Protein AF-A0A397ZTM5-F1 (afdb_monomer_lite)

Secondary structure (DSSP, 8-state):
-HHHHHHHHHHHHHHHHTT-SEEEEEES-HHHHHHHHTSS---S--HHHHHHHHHHTTSSEEEEEE--GGG-HHHHHHHHHHHHHHHTT-

Structure (mmCIF, N/CA/C/O backbone):
data_AF-A0A397ZTM5-F1
#
_entry.id   AF-A0A397ZTM5-F1
#
loop_
_atom_site.group_PDB
_atom_site.id
_atom_site.type_symbol
_atom_site.label_atom_id
_atom_site.label_alt_id
_atom_site.label_comp_id
_atom_site.label_asym_id
_atom_site.label_entity_id
_atom_site.label_seq_id
_atom_site.pdbx_PDB_ins_code
_atom_site.Cartn_x
_atom_site.Cartn_y
_atom_site.Cartn_z
_atom_site.occupancy
_atom_site.B_iso_or_equiv
_atom_site.auth_seq_id
_atom_site.auth_comp_id
_atom_site.auth_asym_id
_atom_site.auth_atom_id
_atom_site.pdbx_PDB_model_num
ATOM 1 N N . MET A 1 1 ? 10.356 8.398 -4.199 1.00 57.81 1 MET A N 1
ATOM 2 C CA . MET A 1 1 ? 9.581 7.567 -3.251 1.00 57.81 1 MET A CA 1
ATOM 3 C C . MET A 1 1 ? 8.428 8.331 -2.607 1.00 57.81 1 MET A C 1
ATOM 5 O O . MET A 1 1 ? 7.324 7.809 -2.631 1.00 57.81 1 MET A O 1
ATOM 9 N N . ALA A 1 2 ? 8.637 9.555 -2.097 1.00 66.38 2 ALA A N 1
ATOM 10 C CA . ALA A 1 2 ? 7.598 10.329 -1.396 1.00 66.38 2 ALA A CA 1
ATOM 11 C C . ALA A 1 2 ? 6.253 10.442 -2.151 1.00 66.38 2 ALA A C 1
ATOM 13 O O . ALA A 1 2 ? 5.207 10.150 -1.581 1.00 66.38 2 ALA A O 1
ATOM 14 N N . TYR A 1 3 ? 6.274 10.772 -3.447 1.00 73.25 3 TYR A N 1
ATOM 15 C CA . TYR A 1 3 ? 5.051 10.922 -4.248 1.00 73.25 3 TYR A CA 1
ATOM 16 C C . TYR A 1 3 ? 4.294 9.603 -4.491 1.00 73.25 3 TYR A C 1
ATOM 18 O O . TYR A 1 3 ? 3.068 9.584 -4.485 1.00 73.25 3 TYR A O 1
ATOM 26 N N . GLN A 1 4 ? 5.006 8.482 -4.652 1.00 75.50 4 GLN A N 1
ATOM 27 C CA . GLN A 1 4 ? 4.381 7.164 -4.821 1.00 75.50 4 GLN A CA 1
ATOM 28 C C . GLN A 1 4 ? 3.709 6.715 -3.521 1.00 75.50 4 GLN A C 1
ATOM 30 O O . GLN A 1 4 ? 2.607 6.177 -3.543 1.00 75.50 4 GLN A O 1
ATOM 35 N N . ALA A 1 5 ? 4.354 6.972 -2.381 1.00 78.38 5 ALA A N 1
ATOM 36 C CA . ALA A 1 5 ? 3.771 6.691 -1.077 1.00 78.38 5 ALA A CA 1
ATOM 37 C C . ALA A 1 5 ? 2.530 7.569 -0.828 1.00 78.38 5 ALA A C 1
ATOM 39 O O . ALA A 1 5 ? 1.501 7.069 -0.385 1.00 78.38 5 ALA A O 1
ATOM 40 N N . LEU A 1 6 ? 2.569 8.850 -1.204 1.00 79.38 6 LEU A N 1
ATOM 41 C CA . LEU A 1 6 ? 1.399 9.723 -1.110 1.00 79.38 6 LEU A CA 1
ATOM 42 C C . LEU A 1 6 ? 0.238 9.229 -1.988 1.00 79.38 6 LEU A C 1
ATOM 44 O O . LEU A 1 6 ? -0.896 9.194 -1.523 1.00 79.38 6 LEU A O 1
ATOM 48 N N . ALA A 1 7 ? 0.518 8.763 -3.209 1.00 82.69 7 ALA A N 1
ATOM 49 C CA . ALA A 1 7 ? -0.497 8.159 -4.072 1.00 82.69 7 ALA A CA 1
ATOM 50 C C . ALA A 1 7 ? -1.152 6.925 -3.420 1.00 82.69 7 ALA A C 1
ATOM 52 O O . ALA A 1 7 ? -2.374 6.788 -3.442 1.00 82.69 7 ALA A O 1
ATOM 53 N N . VAL A 1 8 ? -0.358 6.063 -2.772 1.00 82.94 8 VAL A N 1
ATOM 54 C CA . VAL A 1 8 ? -0.861 4.910 -2.004 1.00 82.94 8 VAL A CA 1
ATOM 55 C C . VAL A 1 8 ? -1.726 5.353 -0.822 1.00 82.94 8 VAL A C 1
ATOM 57 O O . VAL A 1 8 ? -2.802 4.794 -0.617 1.00 82.94 8 VAL A O 1
ATOM 60 N N . LYS A 1 9 ? -1.304 6.380 -0.073 1.00 85.19 9 LYS A N 1
ATOM 61 C CA . LYS A 1 9 ? -2.092 6.960 1.026 1.00 85.19 9 LYS A CA 1
ATOM 62 C C . LYS A 1 9 ? -3.447 7.473 0.532 1.00 85.19 9 LYS A C 1
ATOM 64 O O . LYS A 1 9 ? -4.467 7.158 1.138 1.00 85.19 9 LYS A O 1
ATOM 69 N N . THR A 1 10 ? -3.472 8.223 -0.568 1.00 83.81 10 THR A N 1
ATOM 70 C CA . THR A 1 10 ? -4.715 8.743 -1.153 1.00 83.81 10 THR A CA 1
ATOM 71 C C . THR A 1 10 ? -5.622 7.613 -1.632 1.00 83.81 10 THR A C 1
ATOM 73 O O . THR A 1 10 ? -6.815 7.631 -1.346 1.00 83.81 10 THR A O 1
ATOM 76 N N . ALA A 1 11 ? -5.067 6.588 -2.285 1.00 85.38 11 ALA A N 1
ATOM 77 C CA . ALA A 1 11 ? -5.836 5.419 -2.709 1.00 85.38 11 ALA A CA 1
ATOM 78 C C . ALA A 1 11 ? -6.465 4.675 -1.518 1.00 85.38 11 ALA A C 1
ATOM 80 O O . ALA A 1 11 ? -7.625 4.275 -1.586 1.00 85.38 1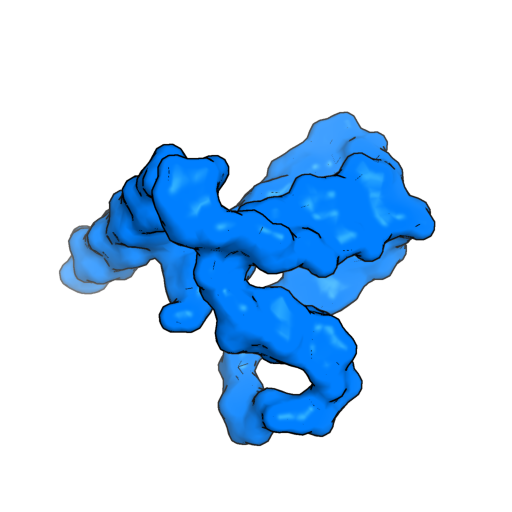1 ALA A O 1
ATOM 81 N N . LEU A 1 12 ? -5.728 4.527 -0.412 1.00 85.81 12 LEU A N 1
ATOM 82 C CA . LEU A 1 12 ? -6.252 3.944 0.825 1.00 85.81 12 LEU A CA 1
ATOM 83 C C . LEU A 1 12 ? -7.354 4.811 1.437 1.00 85.81 12 LEU A C 1
ATOM 85 O O . LEU A 1 12 ? -8.393 4.280 1.811 1.00 85.81 12 LEU A O 1
ATOM 89 N N . LEU A 1 13 ? -7.167 6.130 1.510 1.00 87.50 13 LEU A N 1
ATOM 90 C CA . LEU A 1 13 ? -8.189 7.048 2.023 1.00 87.50 13 LEU A CA 1
ATOM 91 C C . LEU A 1 13 ? -9.484 6.966 1.215 1.00 87.50 13 LEU A C 1
ATOM 93 O O . LEU A 1 13 ? -10.555 6.814 1.798 1.00 87.50 13 LEU A O 1
ATOM 97 N N . GLU A 1 14 ? -9.397 7.012 -0.112 1.00 86.50 14 GLU A N 1
ATOM 98 C CA . GLU A 1 14 ? -10.569 6.877 -0.978 1.00 86.50 14 GLU A CA 1
ATOM 99 C C . GLU A 1 14 ? -11.226 5.503 -0.829 1.00 86.50 14 GLU A C 1
ATOM 101 O O . GLU A 1 14 ? -12.446 5.413 -0.719 1.00 86.50 14 GLU A O 1
ATOM 106 N N . ALA A 1 15 ? -10.442 4.430 -0.713 1.00 86.69 15 ALA A N 1
ATOM 107 C CA . ALA A 1 15 ? -10.981 3.097 -0.472 1.00 86.69 15 ALA A CA 1
ATOM 108 C C . ALA A 1 15 ? -11.711 2.989 0.883 1.00 86.69 15 ALA A C 1
ATOM 110 O O . ALA A 1 15 ? -12.783 2.382 0.944 1.00 86.69 15 ALA A O 1
ATOM 111 N N . VAL A 1 16 ? -11.196 3.627 1.943 1.00 86.88 16 VAL A N 1
ATOM 112 C CA . VAL A 1 16 ? -11.900 3.743 3.234 1.00 86.88 16 VAL A CA 1
ATOM 113 C C . VAL A 1 16 ? -13.197 4.538 3.068 1.00 86.88 16 VAL A C 1
ATOM 115 O O . VAL A 1 16 ? -14.239 4.099 3.550 1.00 86.88 16 VAL A O 1
ATOM 118 N N . ARG A 1 17 ? -13.170 5.674 2.355 1.00 87.44 17 ARG A N 1
ATOM 119 C CA . ARG A 1 17 ? -14.367 6.495 2.083 1.00 87.44 17 ARG A CA 1
ATOM 120 C C . ARG A 1 17 ? -15.435 5.729 1.305 1.00 87.44 17 ARG A C 1
ATOM 122 O O . ARG A 1 17 ? -16.620 5.909 1.564 1.00 87.44 17 ARG A O 1
ATOM 129 N N . MET A 1 18 ? -15.023 4.857 0.389 1.00 86.81 18 MET A N 1
ATOM 130 C CA . MET A 1 18 ? -15.907 3.970 -0.370 1.00 86.81 18 MET A CA 1
ATOM 131 C C . MET A 1 18 ? -16.413 2.771 0.452 1.00 86.81 18 MET A C 1
ATOM 133 O O . MET A 1 18 ? -17.233 1.998 -0.040 1.00 86.81 18 MET A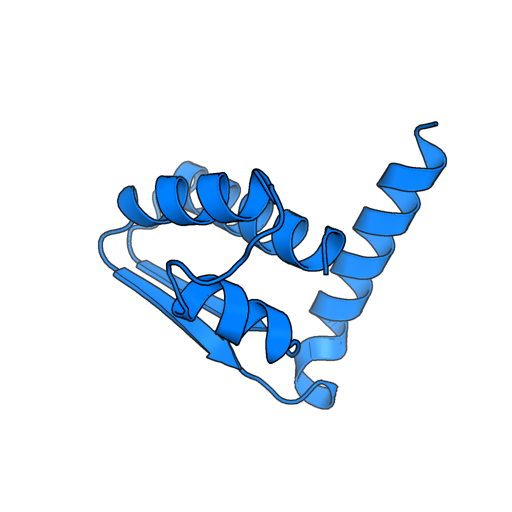 O 1
ATOM 137 N N . GLY A 1 19 ? -15.941 2.589 1.691 1.00 87.31 19 GLY A N 1
ATOM 138 C CA . GLY A 1 19 ? -16.325 1.469 2.553 1.00 87.31 19 GLY A CA 1
ATOM 139 C C . GLY A 1 19 ? -15.734 0.125 2.121 1.00 87.31 19 GLY A C 1
ATOM 140 O O . GLY A 1 19 ? -16.245 -0.929 2.508 1.00 87.31 19 GLY A O 1
ATOM 141 N N . LEU A 1 20 ? -14.668 0.137 1.314 1.00 87.31 20 LEU A N 1
ATOM 142 C CA . LEU A 1 20 ? -13.991 -1.081 0.888 1.00 87.31 20 LEU A CA 1
ATOM 143 C C . LEU A 1 20 ? -13.297 -1.725 2.087 1.00 87.31 20 LEU A C 1
ATOM 145 O O . LEU A 1 20 ? -12.552 -1.081 2.817 1.00 87.31 20 LEU A O 1
ATOM 149 N N . ARG A 1 21 ? -13.516 -3.027 2.274 1.00 85.94 21 ARG A N 1
ATOM 150 C CA . ARG A 1 21 ? -12.874 -3.798 3.352 1.00 85.94 21 ARG A CA 1
ATOM 151 C C . ARG A 1 21 ? -11.644 -4.562 2.896 1.00 85.94 21 ARG A C 1
ATOM 153 O O . ARG A 1 21 ? -10.870 -5.027 3.727 1.00 85.94 21 ARG A O 1
ATOM 160 N N . THR A 1 22 ? -11.464 -4.695 1.588 1.00 86.06 22 THR A N 1
ATOM 161 C CA . THR A 1 22 ? -10.347 -5.423 0.996 1.00 86.06 22 THR A CA 1
ATOM 162 C C . THR A 1 22 ? -9.741 -4.627 -0.143 1.00 86.06 22 THR A C 1
ATOM 164 O O . THR A 1 22 ? -10.474 -4.193 -1.031 1.00 86.06 22 THR A O 1
ATOM 167 N N . LEU A 1 23 ? -8.419 -4.473 -0.151 1.00 86.56 23 LEU A N 1
ATOM 168 C CA . LEU A 1 23 ? -7.722 -3.713 -1.185 1.00 86.56 23 LEU A CA 1
ATOM 169 C C . LEU A 1 23 ? -6.423 -4.407 -1.602 1.00 86.56 23 LEU A C 1
ATOM 171 O O . LEU A 1 23 ? -5.668 -4.906 -0.772 1.00 86.56 23 LEU A O 1
ATOM 175 N N . THR A 1 24 ? -6.140 -4.427 -2.904 1.00 85.88 24 THR A N 1
ATOM 176 C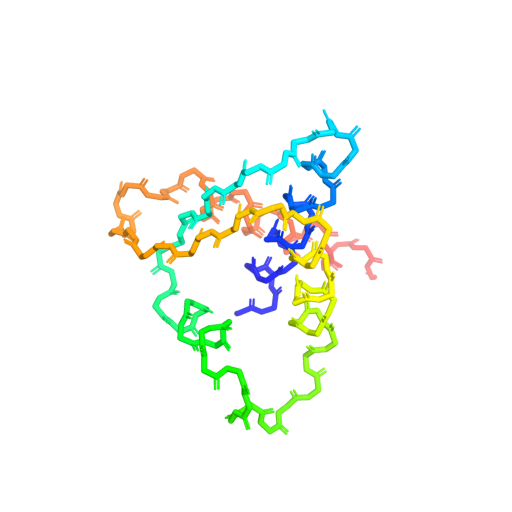 CA . THR A 1 24 ? -4.823 -4.820 -3.422 1.00 85.88 24 THR A CA 1
ATOM 177 C C . THR A 1 24 ? -4.205 -3.641 -4.150 1.00 85.88 24 THR A C 1
ATOM 179 O O . THR A 1 24 ? -4.770 -3.155 -5.125 1.00 85.88 24 THR A O 1
ATOM 182 N N . ILE A 1 25 ? -3.029 -3.219 -3.702 1.00 82.94 25 ILE A N 1
ATOM 183 C CA . ILE A 1 25 ? -2.268 -2.133 -4.306 1.00 82.94 25 ILE A CA 1
ATOM 184 C C . ILE A 1 25 ? -1.124 -2.729 -5.115 1.00 82.94 25 ILE A C 1
ATOM 186 O O . ILE A 1 25 ? -0.331 -3.526 -4.609 1.00 82.94 25 ILE A O 1
ATOM 190 N N . TRP A 1 26 ? -1.045 -2.326 -6.378 1.00 82.19 26 TRP A N 1
ATOM 191 C CA . TRP A 1 26 ? 0.019 -2.715 -7.291 1.00 82.19 26 TRP A CA 1
ATOM 192 C C . TRP A 1 26 ? 0.970 -1.537 -7.482 1.00 82.19 26 TRP A C 1
ATOM 194 O O . TRP A 1 26 ? 0.534 -0.425 -7.767 1.00 82.19 26 TRP A O 1
ATOM 204 N N . SER A 1 27 ? 2.265 -1.771 -7.294 1.00 79.50 27 SER A N 1
ATOM 205 C CA . SER A 1 27 ? 3.303 -0.759 -7.496 1.00 79.50 27 SER A CA 1
ATOM 206 C C . SER A 1 27 ? 4.451 -1.343 -8.301 1.00 79.50 27 SER A C 1
ATOM 208 O O . SER A 1 27 ? 4.838 -2.491 -8.107 1.00 79.50 27 SER A O 1
ATOM 210 N N . ASP A 1 28 ? 5.022 -0.549 -9.192 1.00 79.38 28 ASP A N 1
ATOM 211 C CA . ASP A 1 28 ? 6.248 -0.870 -9.923 1.00 79.38 28 ASP A CA 1
ATOM 212 C C . ASP A 1 28 ? 7.520 -0.508 -9.157 1.00 79.38 28 ASP A C 1
ATOM 214 O O . ASP A 1 28 ? 8.630 -0.824 -9.583 1.00 79.38 28 ASP A O 1
ATOM 218 N N . SER A 1 29 ? 7.373 0.124 -7.993 1.00 76.12 29 SER A N 1
ATOM 219 C CA . SER A 1 29 ? 8.489 0.463 -7.125 1.00 76.12 29 SER A CA 1
ATOM 220 C C . SER A 1 29 ? 8.723 -0.643 -6.108 1.00 76.12 29 SER A C 1
ATOM 222 O O . SER A 1 29 ? 8.080 -0.711 -5.056 1.00 76.12 29 SER A O 1
ATOM 224 N N . GLN A 1 30 ? 9.691 -1.512 -6.397 1.00 75.88 30 GLN A N 1
ATOM 225 C CA . GLN A 1 30 ? 10.087 -2.565 -5.466 1.00 75.88 30 GLN A CA 1
ATOM 226 C C . GLN A 1 30 ? 10.596 -1.989 -4.137 1.00 75.88 30 GLN A C 1
ATOM 228 O O . GLN A 1 30 ? 10.334 -2.569 -3.085 1.00 75.88 30 GLN A O 1
ATOM 233 N N . SER A 1 31 ? 11.230 -0.812 -4.153 1.00 76.12 31 SER A N 1
ATOM 234 C CA . SER A 1 31 ? 11.618 -0.089 -2.937 1.00 76.12 31 SER A CA 1
ATOM 235 C C . SER A 1 31 ? 10.412 0.319 -2.091 1.00 76.12 31 SER A C 1
ATOM 237 O O . SER A 1 31 ? 10.475 0.184 -0.876 1.00 76.12 31 SER A O 1
ATOM 239 N N . LEU A 1 32 ? 9.306 0.767 -2.703 1.00 77.19 32 LEU A N 1
ATOM 240 C CA . LEU A 1 32 ? 8.075 1.112 -1.982 1.00 77.19 32 LEU A CA 1
ATOM 241 C C . LEU A 1 32 ? 7.411 -0.129 -1.377 1.00 77.19 32 LEU A C 1
ATOM 243 O O . LEU A 1 32 ? 7.042 -0.120 -0.206 1.00 77.19 32 LEU A O 1
ATOM 247 N N . ILE A 1 33 ? 7.294 -1.209 -2.155 1.00 81.00 33 ILE A N 1
ATOM 248 C CA . ILE A 1 33 ? 6.735 -2.478 -1.669 1.00 81.00 33 ILE A CA 1
ATOM 249 C C . ILE A 1 33 ? 7.577 -3.012 -0.510 1.00 81.00 33 ILE A C 1
ATOM 251 O O . ILE A 1 33 ? 7.036 -3.399 0.523 1.00 81.00 33 ILE A O 1
ATOM 255 N N . THR A 1 34 ? 8.902 -2.971 -0.651 1.00 77.94 34 THR A N 1
ATOM 256 C CA . THR A 1 34 ? 9.832 -3.383 0.404 1.00 77.94 34 THR A CA 1
ATOM 257 C C . THR A 1 34 ? 9.697 -2.475 1.617 1.00 77.94 34 THR A C 1
ATOM 259 O O . THR A 1 34 ? 9.652 -2.976 2.729 1.00 77.94 34 THR A O 1
ATOM 262 N N . ALA A 1 35 ? 9.559 -1.163 1.429 1.00 76.81 35 ALA A N 1
ATOM 263 C CA . ALA A 1 35 ? 9.393 -0.213 2.519 1.00 76.81 35 ALA A CA 1
ATOM 264 C C . ALA A 1 35 ? 8.126 -0.487 3.350 1.00 76.81 35 ALA A C 1
ATOM 266 O O . ALA A 1 35 ? 8.198 -0.590 4.571 1.00 76.81 35 ALA A O 1
ATOM 267 N N . ILE A 1 36 ? 6.985 -0.687 2.687 1.00 76.44 36 ILE A N 1
ATOM 268 C CA . ILE A 1 36 ? 5.708 -0.995 3.348 1.00 76.44 36 ILE A CA 1
ATOM 269 C C . ILE A 1 36 ? 5.755 -2.375 4.025 1.00 76.44 36 ILE A C 1
ATOM 271 O O . ILE A 1 36 ? 5.241 -2.558 5.127 1.00 76.44 36 ILE A O 1
ATOM 275 N N . THR A 1 37 ? 6.399 -3.357 3.388 1.00 74.94 37 THR A N 1
ATOM 276 C CA . THR A 1 37 ? 6.454 -4.741 3.892 1.00 74.94 37 THR A CA 1
ATOM 277 C C . THR A 1 37 ? 7.486 -4.922 5.012 1.00 74.94 37 THR A C 1
ATOM 279 O O . THR A 1 37 ? 7.303 -5.762 5.887 1.00 74.94 37 THR A O 1
ATOM 282 N N . SER A 1 38 ? 8.562 -4.131 5.018 1.00 69.69 38 SER A N 1
ATOM 283 C CA . SER A 1 38 ? 9.699 -4.256 5.945 1.00 69.69 38 SER A CA 1
ATOM 284 C C . SER A 1 38 ? 9.399 -3.775 7.375 1.00 69.69 38 SER A C 1
ATOM 286 O O . SER A 1 38 ? 10.233 -3.977 8.252 1.00 69.69 38 SER A O 1
ATOM 288 N N . ARG A 1 39 ? 8.224 -3.166 7.629 1.00 62.00 39 ARG A N 1
ATOM 289 C CA . ARG A 1 39 ? 7.612 -2.892 8.956 1.00 62.00 39 ARG A CA 1
ATOM 290 C C . ARG A 1 39 ? 8.575 -2.569 10.125 1.00 62.00 39 ARG A C 1
ATOM 292 O O . ARG A 1 39 ? 8.343 -3.005 11.248 1.00 62.00 39 ARG A O 1
ATOM 299 N N . GLY A 1 40 ? 9.659 -1.813 9.908 1.00 52.97 40 GLY A N 1
ATOM 300 C CA . GLY A 1 40 ? 10.569 -1.478 11.019 1.00 52.97 40 GLY A CA 1
ATOM 301 C C . GLY A 1 40 ? 12.034 -1.168 10.712 1.00 52.97 40 GLY A C 1
ATOM 302 O O . GLY A 1 40 ? 12.795 -0.955 11.650 1.00 52.97 40 GLY A O 1
ATOM 303 N N . ARG A 1 41 ? 12.476 -1.124 9.448 1.00 50.06 41 ARG A N 1
ATOM 304 C CA . ARG A 1 41 ? 13.874 -0.768 9.100 1.00 50.06 41 ARG A CA 1
ATOM 305 C C . ARG A 1 41 ? 14.009 0.472 8.223 1.00 50.06 41 ARG A C 1
ATOM 307 O O . ARG A 1 41 ? 14.898 0.538 7.380 1.00 50.06 41 ARG A O 1
ATOM 314 N N . ILE A 1 42 ? 13.121 1.445 8.388 1.00 53.25 42 ILE A N 1
ATOM 315 C CA . ILE A 1 42 ? 13.233 2.715 7.669 1.00 53.25 42 ILE A CA 1
ATOM 316 C C . ILE A 1 42 ? 13.523 3.785 8.704 1.00 53.25 42 ILE A C 1
ATOM 318 O O . ILE A 1 42 ? 12.657 4.185 9.470 1.00 53.25 42 ILE A O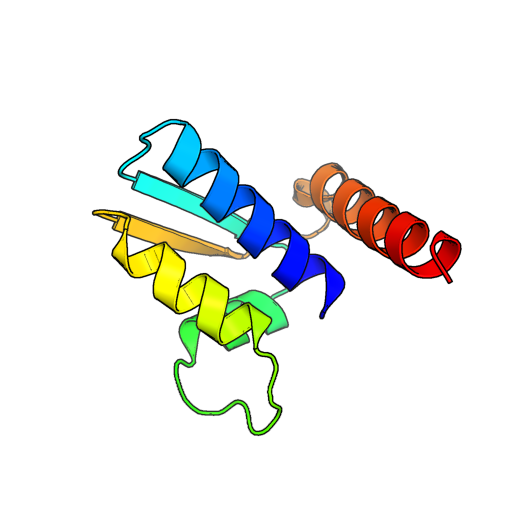 1
ATOM 322 N N . THR A 1 43 ? 14.787 4.185 8.749 1.00 45.41 43 THR A N 1
ATOM 323 C CA . THR A 1 43 ? 15.365 5.182 9.657 1.00 45.41 43 THR A CA 1
ATOM 324 C C . THR A 1 43 ? 15.020 6.626 9.283 1.00 45.41 43 THR A C 1
ATOM 326 O O . THR A 1 43 ? 15.529 7.548 9.908 1.00 45.41 43 THR A O 1
ATOM 329 N N . GLU A 1 44 ? 14.161 6.844 8.284 1.00 48.19 44 GLU A N 1
ATOM 330 C CA . GLU A 1 44 ? 13.689 8.176 7.903 1.00 48.19 44 GLU A CA 1
ATOM 331 C C . GLU A 1 44 ? 12.221 8.371 8.308 1.00 48.19 44 GLU A C 1
ATOM 333 O O . GLU A 1 44 ? 11.412 7.453 8.136 1.00 48.19 44 GLU A O 1
ATOM 338 N N . PRO A 1 45 ? 11.845 9.563 8.806 1.00 52.88 45 PRO A N 1
ATOM 339 C CA . PRO A 1 45 ? 10.500 9.868 9.273 1.00 52.88 45 PRO A CA 1
ATOM 340 C C . PRO A 1 45 ? 9.568 10.105 8.079 1.00 52.88 45 PRO A C 1
ATOM 342 O O . PRO A 1 45 ? 9.048 11.199 7.870 1.00 52.88 45 PRO A O 1
ATOM 345 N N . PHE A 1 46 ? 9.331 9.083 7.260 1.00 65.06 46 PHE A N 1
ATOM 346 C CA . PHE A 1 46 ? 8.247 9.130 6.289 1.00 65.06 46 PHE A CA 1
ATOM 347 C C . PHE A 1 46 ? 6.931 8.930 7.039 1.00 65.06 46 PHE A C 1
ATOM 349 O O . PHE A 1 46 ? 6.386 7.830 7.059 1.00 65.06 46 PHE A O 1
ATOM 356 N N . GLY A 1 47 ? 6.400 10.003 7.637 1.00 69.19 47 GLY A N 1
ATOM 357 C CA . GLY A 1 47 ? 5.083 10.000 8.293 1.00 69.19 47 GLY A CA 1
ATOM 358 C C . GLY A 1 47 ? 3.978 9.430 7.395 1.00 69.19 47 GLY A C 1
ATOM 359 O O . GLY A 1 47 ? 3.087 8.741 7.868 1.00 69.19 47 GLY A O 1
ATOM 360 N N . VAL A 1 48 ? 4.118 9.575 6.073 1.00 74.94 48 VAL A N 1
ATOM 361 C CA . VAL A 1 48 ? 3.241 8.936 5.082 1.00 74.94 48 VAL A CA 1
ATOM 362 C C . VAL A 1 48 ? 3.231 7.402 5.163 1.00 74.94 48 VAL A C 1
ATOM 364 O O . VAL A 1 48 ? 2.173 6.817 4.968 1.00 74.94 48 VAL A O 1
ATOM 367 N N . LEU A 1 49 ? 4.355 6.728 5.433 1.00 76.44 49 LEU A N 1
ATOM 368 C CA . LEU A 1 49 ? 4.371 5.262 5.571 1.00 76.44 49 LEU A CA 1
ATOM 369 C C . LEU A 1 49 ? 3.654 4.816 6.848 1.00 76.44 49 LEU A C 1
ATOM 371 O O . LEU A 1 49 ? 2.920 3.832 6.815 1.00 76.44 49 LEU A O 1
ATOM 375 N N . TYR A 1 50 ? 3.818 5.574 7.934 1.00 77.62 50 TYR A N 1
ATOM 376 C CA . TYR A 1 50 ? 3.083 5.348 9.176 1.00 77.62 50 TYR A CA 1
ATOM 377 C C . TYR A 1 50 ? 1.576 5.570 8.982 1.00 77.62 50 TYR A C 1
ATOM 379 O O . TYR A 1 50 ? 0.769 4.741 9.394 1.00 77.62 50 TYR A O 1
ATOM 387 N N . ASP A 1 51 ? 1.187 6.633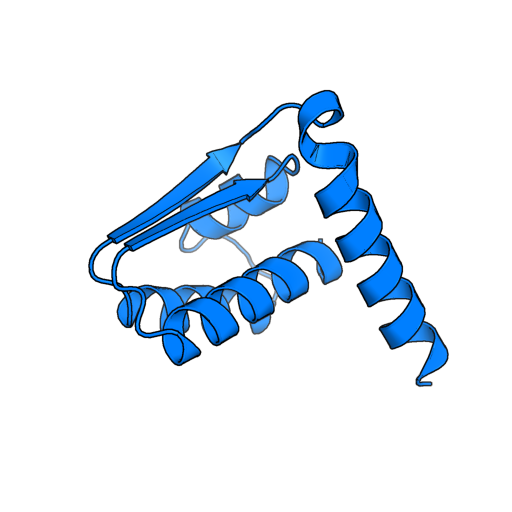 8.273 1.00 80.69 51 ASP A N 1
ATOM 388 C CA . ASP A 1 51 ? -0.210 6.889 7.914 1.00 80.69 51 ASP A CA 1
ATOM 389 C C . ASP A 1 51 ? -0.793 5.758 7.057 1.00 80.69 51 ASP A C 1
ATOM 391 O O . ASP A 1 51 ? -1.924 5.334 7.278 1.00 80.69 51 ASP A O 1
ATOM 395 N N . ILE A 1 52 ? -0.029 5.255 6.079 1.00 82.75 52 ILE A N 1
ATOM 396 C CA . ILE A 1 52 ? -0.426 4.115 5.241 1.00 82.75 52 ILE A CA 1
ATOM 397 C C . ILE A 1 52 ? -0.674 2.886 6.108 1.00 82.75 52 ILE A C 1
ATOM 399 O O . ILE A 1 52 ? -1.707 2.242 5.953 1.00 82.75 52 ILE A O 1
ATOM 403 N N . GLU A 1 53 ? 0.237 2.567 7.026 1.00 80.94 53 GLU A N 1
ATOM 404 C CA . GLU A 1 53 ? 0.080 1.435 7.937 1.00 80.94 53 GLU A CA 1
ATOM 405 C C . GLU A 1 53 ? -1.141 1.608 8.848 1.00 80.94 53 GLU A C 1
ATOM 407 O O . GLU A 1 53 ? -1.937 0.682 9.006 1.00 80.94 53 GLU A O 1
ATOM 412 N N . HIS A 1 54 ? -1.348 2.811 9.382 1.00 82.44 54 HIS A N 1
ATOM 413 C CA . HIS A 1 54 ? -2.515 3.113 10.199 1.00 82.44 54 HIS A CA 1
ATOM 414 C C . HIS A 1 54 ? -3.821 2.946 9.410 1.00 82.44 54 HIS A C 1
ATOM 416 O O . HIS A 1 54 ? -4.757 2.311 9.892 1.00 82.44 54 HIS A O 1
ATOM 422 N N . LEU A 1 55 ? -3.869 3.438 8.169 1.00 82.81 55 LEU A N 1
ATOM 423 C CA . LEU A 1 55 ? -5.015 3.267 7.274 1.00 82.81 55 LEU A CA 1
ATOM 424 C C . LEU A 1 55 ? -5.251 1.802 6.911 1.00 82.81 55 LEU A C 1
ATOM 426 O O . LEU A 1 55 ? -6.401 1.389 6.785 1.00 82.81 55 LEU A O 1
ATOM 430 N N . CYS A 1 56 ? -4.190 1.003 6.777 1.00 82.81 56 CYS A N 1
ATOM 431 C CA . CYS A 1 56 ? -4.295 -0.429 6.508 1.00 82.81 56 CYS A CA 1
ATOM 432 C C . CYS A 1 56 ? -5.073 -1.176 7.602 1.00 82.81 56 CYS A C 1
ATOM 434 O O . CYS A 1 56 ? -5.764 -2.139 7.280 1.00 82.81 56 CYS A O 1
ATOM 436 N N . ASN A 1 57 ? -5.027 -0.717 8.859 1.00 82.31 57 ASN A N 1
ATOM 437 C CA . ASN A 1 57 ? -5.790 -1.319 9.961 1.00 82.31 57 ASN A CA 1
ATOM 438 C C . ASN A 1 57 ? -7.310 -1.136 9.825 1.00 82.31 57 ASN A C 1
ATOM 440 O O . ASN A 1 57 ? -8.072 -1.878 10.440 1.00 82.31 57 ASN A O 1
ATOM 444 N N . SER A 1 58 ? -7.763 -0.182 9.010 1.00 84.31 58 SER A N 1
ATOM 445 C CA . SER A 1 58 ? -9.186 0.004 8.703 1.00 84.31 58 SER A CA 1
ATOM 446 C C . SER A 1 58 ? -9.721 -1.038 7.712 1.00 84.31 58 SER A C 1
ATOM 448 O O . SER A 1 58 ? -10.934 -1.161 7.542 1.00 84.31 58 SER A O 1
ATOM 450 N N . PHE A 1 59 ? -8.838 -1.799 7.057 1.00 85.56 59 PHE A N 1
ATOM 451 C CA . PHE A 1 59 ? -9.201 -2.842 6.104 1.00 85.56 59 PHE A CA 1
ATOM 452 C C . PHE A 1 59 ? -9.139 -4.222 6.760 1.00 85.56 59 PHE A C 1
ATOM 454 O O . PHE A 1 59 ? -8.247 -4.528 7.544 1.00 85.56 59 PHE A O 1
ATOM 461 N N . SER A 1 60 ? -10.064 -5.104 6.384 1.00 87.88 60 SER A N 1
ATOM 462 C CA . SER A 1 60 ? -10.026 -6.517 6.776 1.00 87.88 60 SER A CA 1
ATOM 463 C C . SER A 1 60 ? -8.899 -7.277 6.073 1.00 87.88 60 SER A C 1
ATOM 465 O O . SER A 1 60 ? -8.350 -8.218 6.639 1.00 87.88 60 SER A O 1
ATOM 467 N N . ALA A 1 61 ? -8.544 -6.877 4.849 1.00 84.38 61 ALA A N 1
ATOM 468 C CA . ALA A 1 61 ? -7.373 -7.397 4.152 1.00 84.38 61 ALA A CA 1
ATOM 469 C C . ALA A 1 61 ? -6.777 -6.349 3.207 1.00 84.38 61 ALA A C 1
ATOM 471 O O . ALA A 1 61 ? -7.463 -5.823 2.332 1.00 84.38 61 ALA A O 1
ATOM 472 N N . VAL A 1 62 ? -5.478 -6.092 3.325 1.00 86.56 62 VAL A N 1
ATOM 473 C CA . VAL A 1 62 ? -4.736 -5.274 2.362 1.00 86.56 62 VAL A CA 1
ATOM 474 C C . VAL A 1 62 ? -3.535 -6.053 1.848 1.00 86.56 62 VAL A C 1
ATOM 476 O O . VAL A 1 62 ? -2.873 -6.769 2.598 1.00 86.56 62 VAL A O 1
ATOM 479 N N . SER A 1 63 ? -3.265 -5.965 0.551 1.00 84.31 63 SER A N 1
ATOM 480 C CA . SER A 1 63 ? -2.128 -6.636 -0.080 1.00 84.31 63 SER A CA 1
ATOM 481 C C . SER A 1 63 ? -1.363 -5.675 -0.969 1.00 84.31 63 SER A C 1
ATOM 483 O O . SER A 1 63 ? -1.955 -4.929 -1.743 1.00 84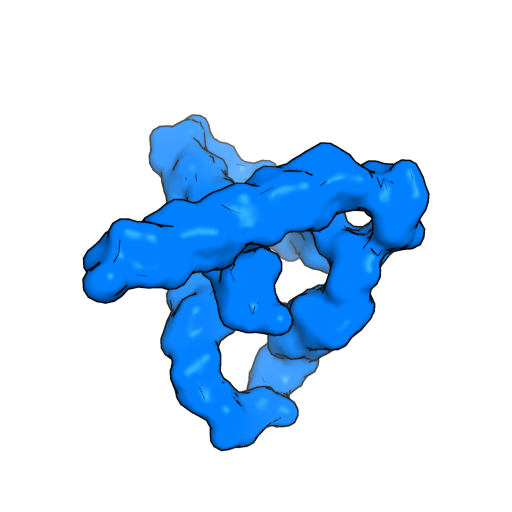.31 63 SER A O 1
ATOM 485 N N . PHE A 1 64 ? -0.039 -5.733 -0.893 1.00 83.81 64 PHE A N 1
ATOM 486 C CA . PHE A 1 64 ? 0.861 -4.931 -1.712 1.00 83.81 64 PHE A CA 1
ATOM 487 C C . PHE A 1 64 ? 1.612 -5.861 -2.658 1.00 83.81 64 PHE A C 1
ATOM 489 O O . PHE A 1 64 ? 2.277 -6.795 -2.211 1.00 83.81 64 PHE A O 1
ATOM 496 N N . ARG A 1 65 ? 1.491 -5.638 -3.969 1.00 83.44 65 ARG A N 1
ATOM 497 C CA . ARG A 1 65 ? 2.167 -6.448 -4.988 1.00 83.44 65 ARG A CA 1
ATOM 498 C C . ARG A 1 65 ? 3.029 -5.604 -5.905 1.00 83.44 65 ARG A C 1
ATOM 500 O O . ARG A 1 65 ? 2.634 -4.529 -6.347 1.00 83.44 65 ARG A O 1
ATOM 507 N N . HIS A 1 66 ? 4.200 -6.144 -6.221 1.00 82.81 66 HIS A N 1
ATOM 508 C CA . HIS A 1 66 ? 5.052 -5.584 -7.254 1.00 82.81 66 HIS A CA 1
ATOM 509 C C . HIS A 1 66 ? 4.530 -5.966 -8.647 1.00 82.81 66 HIS A C 1
ATOM 511 O O . HIS A 1 66 ? 4.179 -7.125 -8.881 1.00 82.81 66 HIS A O 1
ATOM 517 N N . VAL A 1 67 ? 4.510 -5.012 -9.576 1.00 79.69 67 VAL A N 1
ATOM 518 C CA . VAL A 1 67 ? 4.189 -5.234 -10.992 1.00 79.69 67 VAL A CA 1
ATOM 519 C C . VAL A 1 67 ? 5.271 -4.602 -11.876 1.00 79.69 67 VAL A C 1
ATOM 521 O O . VAL A 1 67 ? 5.768 -3.536 -11.542 1.00 79.69 67 VAL A O 1
ATOM 524 N N . PRO A 1 68 ? 5.667 -5.201 -13.013 1.00 76.38 68 PRO A N 1
ATOM 525 C CA . PRO A 1 68 ? 6.634 -4.568 -13.907 1.00 76.38 68 PRO A CA 1
ATOM 526 C C . PRO A 1 68 ? 6.164 -3.184 -14.376 1.00 76.38 68 PRO A C 1
ATOM 528 O O . PRO A 1 68 ? 5.006 -3.027 -14.760 1.00 76.38 68 PRO A O 1
ATOM 531 N N . ARG A 1 69 ? 7.080 -2.208 -14.431 1.00 69.19 69 ARG A N 1
ATOM 532 C CA . ARG A 1 69 ? 6.809 -0.806 -14.810 1.00 69.19 69 ARG A CA 1
ATOM 533 C C . ARG A 1 69 ? 6.032 -0.638 -16.114 1.00 69.19 69 ARG A C 1
ATOM 535 O O . ARG A 1 69 ? 5.170 0.227 -16.206 1.00 69.19 69 ARG A O 1
ATOM 542 N N . LEU A 1 70 ? 6.272 -1.513 -17.093 1.00 70.75 70 LEU A N 1
ATOM 543 C CA . LEU A 1 70 ? 5.556 -1.516 -18.374 1.00 70.75 70 LEU A CA 1
ATOM 544 C C . LEU A 1 70 ? 4.036 -1.728 -18.222 1.00 70.75 70 LEU A C 1
ATOM 546 O O . LEU A 1 70 ? 3.273 -1.333 -19.092 1.00 70.75 70 LEU A O 1
ATOM 550 N N . LYS A 1 71 ? 3.597 -2.338 -17.117 1.00 68.56 71 LYS A N 1
ATOM 551 C CA . LYS A 1 71 ? 2.187 -2.576 -16.779 1.00 68.56 71 LYS A CA 1
ATOM 552 C C . LYS A 1 71 ? 1.636 -1.591 -15.736 1.00 68.56 71 LYS A C 1
ATOM 554 O O . LYS A 1 71 ? 0.500 -1.759 -15.314 1.00 68.56 71 LYS A O 1
ATOM 559 N N . ASN A 1 72 ? 2.425 -0.597 -15.314 1.00 75.19 72 ASN A N 1
ATOM 560 C CA . ASN A 1 72 ? 2.037 0.413 -14.321 1.00 75.19 72 ASN A CA 1
ATOM 561 C C . ASN A 1 72 ? 2.263 1.850 -14.817 1.00 75.19 72 ASN A C 1
ATOM 563 O O . ASN A 1 72 ? 2.401 2.774 -14.018 1.00 75.19 72 ASN A O 1
ATOM 567 N N . THR A 1 73 ? 2.352 2.043 -16.134 1.00 74.00 73 THR A N 1
ATOM 568 C CA . THR A 1 73 ? 2.673 3.336 -16.753 1.00 74.00 73 THR A CA 1
ATOM 569 C C . THR A 1 73 ? 1.655 4.421 -16.412 1.00 74.00 73 THR A C 1
ATOM 571 O O . THR A 1 73 ? 2.053 5.552 -16.149 1.00 74.00 73 THR A O 1
ATOM 574 N N . GLU A 1 74 ? 0.364 4.083 -16.347 1.00 76.31 74 GLU A N 1
ATOM 575 C CA . GLU A 1 74 ? -0.695 5.023 -15.955 1.00 76.31 74 GLU A CA 1
ATOM 576 C C . GLU A 1 74 ? -0.560 5.470 -14.495 1.00 76.31 74 GLU A C 1
ATOM 578 O O . GLU A 1 74 ? -0.616 6.664 -14.204 1.00 76.31 74 GLU A O 1
ATOM 583 N N . ALA A 1 75 ? -0.312 4.537 -13.571 1.00 73.44 75 ALA A N 1
ATOM 584 C CA . ALA A 1 75 ? -0.129 4.875 -12.164 1.00 73.44 75 ALA A CA 1
ATOM 585 C C . ALA A 1 75 ? 1.171 5.665 -11.926 1.00 73.44 75 ALA A C 1
ATOM 587 O O . ALA A 1 75 ? 1.168 6.606 -11.135 1.00 73.44 75 ALA A O 1
ATOM 588 N N . ASP A 1 76 ? 2.264 5.341 -12.632 1.00 74.62 76 ASP A N 1
ATOM 589 C CA . ASP A 1 76 ? 3.518 6.114 -12.585 1.00 74.62 76 ASP A CA 1
ATOM 590 C C . ASP A 1 76 ? 3.310 7.539 -13.126 1.00 74.62 76 ASP A C 1
ATOM 592 O O . ASP A 1 76 ? 3.820 8.500 -12.548 1.00 74.62 76 ASP A O 1
ATOM 596 N N . ALA A 1 77 ? 2.518 7.702 -14.193 1.00 78.00 77 ALA A N 1
ATOM 597 C CA . ALA A 1 77 ? 2.163 9.013 -14.733 1.00 78.00 77 ALA A CA 1
ATOM 598 C C . ALA A 1 77 ? 1.320 9.833 -13.744 1.00 78.00 77 ALA A C 1
ATOM 600 O O . ALA A 1 77 ? 1.662 10.981 -13.466 1.00 78.00 77 ALA A O 1
ATOM 601 N N . LEU A 1 78 ? 0.278 9.243 -13.148 1.00 75.06 78 LEU A N 1
ATOM 602 C CA . LEU A 1 78 ? -0.548 9.904 -12.129 1.00 75.06 78 LEU A CA 1
ATOM 603 C C . LEU A 1 78 ? 0.268 10.302 -10.895 1.00 75.06 78 LEU A C 1
ATOM 605 O O . LEU A 1 78 ? 0.115 11.404 -10.370 1.00 75.06 78 LEU A O 1
ATOM 609 N N . ALA A 1 79 ? 1.176 9.434 -10.455 1.00 71.31 79 ALA A N 1
ATOM 610 C CA . ALA A 1 79 ? 2.039 9.707 -9.317 1.00 71.31 79 ALA A CA 1
ATOM 611 C C . ALA A 1 79 ? 3.018 10.863 -9.618 1.00 71.31 79 ALA A C 1
ATOM 613 O O . ALA A 1 79 ? 3.233 11.729 -8.767 1.00 71.31 79 ALA A O 1
ATOM 614 N N . LYS A 1 80 ? 3.571 10.928 -10.837 1.00 75.88 80 LYS A N 1
ATOM 615 C CA . LYS A 1 80 ? 4.399 12.057 -11.295 1.00 75.88 80 LYS A CA 1
ATOM 616 C C . LYS A 1 80 ? 3.607 13.359 -11.402 1.00 75.88 80 LYS A C 1
ATOM 618 O O . LYS A 1 80 ? 4.115 14.393 -10.983 1.00 75.88 80 LYS A O 1
ATOM 623 N N . LEU A 1 81 ? 2.373 13.315 -11.906 1.00 76.38 81 LEU A N 1
ATOM 624 C CA . LEU A 1 81 ? 1.490 14.485 -11.956 1.00 76.38 81 LEU A CA 1
ATOM 625 C C . LEU A 1 81 ? 1.177 15.014 -10.553 1.00 76.38 81 LEU A C 1
ATOM 627 O O . LEU A 1 81 ? 1.245 16.217 -10.322 1.00 76.38 81 LEU A O 1
ATOM 631 N N . ALA A 1 82 ? 0.910 14.126 -9.592 1.00 69.12 82 ALA A N 1
ATOM 632 C CA . ALA A 1 82 ? 0.703 14.518 -8.200 1.00 69.12 82 ALA A CA 1
ATOM 633 C C . ALA A 1 82 ? 1.944 15.197 -7.594 1.00 69.12 82 ALA A C 1
ATOM 635 O O . ALA A 1 82 ? 1.805 16.156 -6.839 1.00 69.12 82 ALA A O 1
ATOM 636 N N . LEU A 1 83 ? 3.153 14.736 -7.943 1.00 70.38 83 LEU A N 1
ATOM 637 C CA . LEU A 1 83 ? 4.392 15.401 -7.537 1.00 70.38 83 LEU A CA 1
ATOM 638 C C . LEU A 1 83 ? 4.511 16.799 -8.151 1.00 70.38 83 LEU A C 1
ATOM 640 O O . LEU A 1 83 ? 4.867 17.728 -7.436 1.00 70.38 83 LEU A O 1
ATOM 644 N N . MET A 1 84 ? 4.218 16.952 -9.445 1.00 73.75 84 MET A N 1
ATOM 645 C CA . MET A 1 84 ? 4.291 18.260 -10.105 1.00 73.75 84 MET A CA 1
ATOM 646 C C . MET A 1 84 ? 3.300 19.254 -9.500 1.00 73.75 84 MET A C 1
ATOM 648 O O . MET A 1 84 ? 3.708 20.346 -9.126 1.00 73.75 84 MET A O 1
ATOM 652 N N . ASN A 1 85 ? 2.056 18.835 -9.254 1.00 65.62 85 ASN A N 1
ATOM 653 C CA . ASN A 1 85 ? 1.069 19.677 -8.572 1.00 65.62 85 ASN A CA 1
ATOM 654 C C . ASN A 1 85 ? 1.505 20.079 -7.153 1.00 65.62 85 ASN A C 1
ATOM 656 O O . ASN A 1 85 ? 1.204 21.182 -6.709 1.00 65.62 85 ASN A O 1
ATOM 660 N N . LEU A 1 86 ? 2.209 19.203 -6.428 1.00 61.84 86 LEU A N 1
ATOM 661 C CA . LEU A 1 86 ? 2.725 19.523 -5.095 1.00 61.84 86 LEU A CA 1
ATOM 662 C C . LEU A 1 86 ? 3.862 20.557 -5.146 1.00 61.84 86 LEU A C 1
ATOM 664 O O . LEU A 1 86 ? 3.989 21.356 -4.225 1.00 61.84 86 LEU A O 1
ATOM 668 N N . ILE A 1 87 ? 4.678 20.537 -6.204 1.00 60.62 87 ILE A N 1
ATOM 669 C CA . ILE A 1 87 ? 5.797 21.470 -6.403 1.00 60.62 87 ILE A CA 1
ATOM 670 C C . ILE A 1 87 ? 5.298 22.832 -6.909 1.00 60.62 87 ILE A C 1
ATOM 672 O O . ILE A 1 87 ? 5.813 23.848 -6.461 1.00 60.62 87 ILE A O 1
ATOM 676 N N . ASP A 1 88 ? 4.266 22.864 -7.758 1.00 58.09 88 ASP A N 1
ATOM 677 C CA . ASP A 1 88 ? 3.643 24.106 -8.254 1.00 58.09 88 ASP A CA 1
ATOM 678 C C . ASP A 1 88 ? 2.796 24.839 -7.194 1.00 58.09 88 ASP A C 1
ATOM 680 O O . ASP A 1 88 ? 2.345 25.961 -7.416 1.00 58.09 88 ASP A O 1
ATOM 684 N N . SER A 1 89 ? 2.565 24.219 -6.033 1.00 51.62 89 SER A N 1
ATOM 685 C CA . SER A 1 89 ? 1.826 24.815 -4.909 1.00 51.62 89 SER A CA 1
ATOM 686 C C . SER A 1 89 ? 2.721 25.596 -3.926 1.00 51.62 89 SER A C 1
ATOM 688 O O . SER A 1 89 ? 2.254 25.922 -2.830 1.00 51.62 89 SER A O 1
ATOM 690 N N . VAL A 1 90 ? 3.992 25.851 -4.271 1.00 44.00 90 VAL A N 1
ATOM 691 C CA . VAL A 1 90 ? 4.994 26.557 -3.442 1.00 44.00 90 VAL A CA 1
ATOM 692 C C . VAL A 1 90 ? 5.384 27.891 -4.064 1.00 44.00 90 VAL A C 1
ATOM 694 O O . VAL A 1 90 ? 5.682 27.912 -5.276 1.00 44.00 90 VAL A O 1
#

Foldseek 3Di:
DLLLLVLLLVVLVVCVVVVNQEEEAEDQDPVVLCLLVVVPPDPDPSVSSVSSVVSCVSHPYYHYYYDHCVVCVVVVVVSVVSVVVVVVVD

Radius of gyration: 13.01 Å; chains: 1; bounding box: 32×34×29 Å

Sequence (90 aa):
MAYQALAVKTALLEAVRMGLRTLTIWSDSQSLITAITSRGRITEPFGVLYDIEHLCNSFSAVSFRHVPRLKNTEADALAKLALMNLIDSV

Organism: Brassica campestris (NCBI:txid3711)

pLDDT: mean 75.55, std 10.79, range [44.0, 87.88]

InterPro domains:
  IPR002156 Ribonuclease H domain [PF13456] (5-82)
  IPR012337 Ribonuclease H-like superfamily [SSF53098] (6-85)
  IPR036397 Ribonuclease H superfamily [G3DSA:3.30.420.10] (3-87)
  IPR052929 RNase H-like EbsB-related [PTHR47074] (4-83)